Protein AF-A0AA50GA13-F1 (afdb_monomer_lite)

Foldseek 3Di:
DVVVVVVVVVVVVVVVVVLCVVPVPDDPPPDDDDLPDWDDDPHATAHDPPPPDDDDDDDDDDDDDDPPPPVVVVRHPCHVNVVVQLVVQQDQDDKDAQCPQDPPDRDRTCRPPCPVVRVVVSVVSVVVCCVPVNSPDTD

Sequence (139 aa):
EDLLDLKGKVESRLMSMWNNVKFGWTVKIKTSFSKESPVWLLGRCYHRKLSPTGSIESSTEMGTEATAHNPVEQIYGEGIEGFKSDFISRIWMTYRREFPTISGSAFTTDCGWGCMLRSGQMMLAQALVCHFLGRSWRW

Structure (mmCIF, N/CA/C/O backbone):
data_AF-A0AA50GA13-F1
#
_entry.id   AF-A0AA50GA13-F1
#
loop_
_atom_site.group_PDB
_atom_site.id
_atom_site.type_symbol
_atom_site.label_atom_id
_atom_site.label_alt_id
_atom_site.label_comp_id
_atom_site.label_asym_id
_atom_site.label_entity_id
_atom_site.label_seq_id
_atom_site.pdbx_PDB_ins_code
_atom_site.Cartn_x
_atom_site.Cartn_y
_atom_site.Cartn_z
_atom_site.occupancy
_atom_site.B_iso_or_equiv
_atom_site.auth_seq_id
_atom_site.auth_comp_id
_atom_site.auth_asym_id
_atom_site.auth_atom_id
_atom_site.pdbx_PDB_model_num
ATOM 1 N N . GLU A 1 1 ? 26.177 6.392 -31.975 1.00 60.50 1 GLU A N 1
ATOM 2 C CA .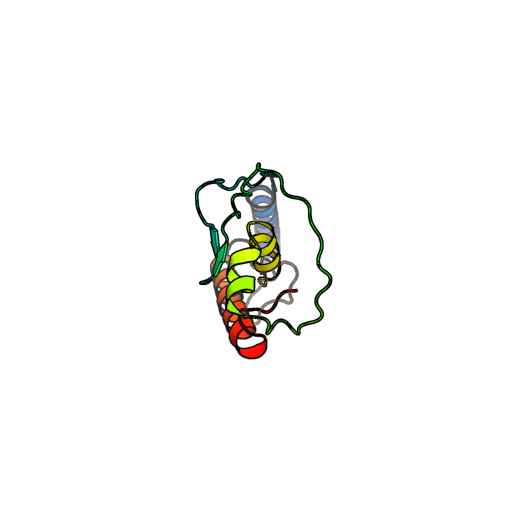 GLU A 1 1 ? 24.991 5.865 -31.266 1.00 60.50 1 GLU A CA 1
ATOM 3 C C . GLU A 1 1 ? 25.278 5.635 -29.780 1.00 60.50 1 GLU A C 1
ATOM 5 O O . GLU A 1 1 ? 24.519 6.139 -28.962 1.00 60.50 1 GLU A O 1
ATOM 10 N N . ASP A 1 2 ? 26.433 5.068 -29.413 1.00 67.94 2 ASP A N 1
ATOM 11 C CA . ASP A 1 2 ? 26.844 4.838 -28.008 1.00 67.94 2 ASP A CA 1
ATOM 12 C C . ASP A 1 2 ? 26.845 6.072 -27.085 1.00 67.94 2 ASP A C 1
ATOM 14 O O . ASP A 1 2 ? 26.510 5.976 -25.906 1.00 67.94 2 ASP A O 1
ATOM 18 N N . LEU A 1 3 ? 27.190 7.259 -27.598 1.00 70.12 3 LEU A N 1
ATOM 19 C CA . LEU A 1 3 ? 27.219 8.488 -26.790 1.00 70.12 3 LEU A CA 1
ATOM 20 C C . LEU A 1 3 ? 25.812 8.959 -26.375 1.00 70.12 3 LEU A C 1
ATOM 22 O O . LEU A 1 3 ? 25.637 9.534 -25.300 1.00 70.12 3 LEU A O 1
ATOM 26 N N . LEU A 1 4 ? 24.809 8.716 -27.223 1.00 68.44 4 LEU A N 1
ATOM 27 C CA . LEU A 1 4 ? 23.417 9.076 -26.945 1.00 68.44 4 LEU A CA 1
ATOM 28 C C . LEU A 1 4 ? 22.797 8.106 -25.934 1.00 68.44 4 LEU A C 1
ATOM 30 O O . LEU A 1 4 ? 22.089 8.548 -25.028 1.00 68.44 4 LEU A O 1
ATOM 34 N N . ASP A 1 5 ? 23.135 6.818 -26.028 1.00 74.75 5 ASP A N 1
ATOM 35 C CA . ASP A 1 5 ? 22.722 5.805 -25.052 1.00 74.75 5 ASP A CA 1
ATOM 36 C C . ASP A 1 5 ? 23.357 6.054 -23.671 1.00 74.75 5 ASP A C 1
ATOM 38 O O . ASP A 1 5 ? 22.675 6.058 -22.639 1.00 74.75 5 ASP A O 1
ATOM 42 N N . LEU A 1 6 ? 24.650 6.407 -23.641 1.00 74.38 6 LEU A N 1
ATOM 43 C CA . LEU A 1 6 ? 25.344 6.776 -22.405 1.00 74.38 6 LEU A CA 1
ATOM 44 C C . LEU A 1 6 ? 24.706 8.005 -21.739 1.00 74.38 6 LEU A C 1
ATOM 46 O O . LEU A 1 6 ? 24.510 8.015 -20.521 1.00 74.38 6 LEU A O 1
ATOM 50 N N . LYS A 1 7 ? 24.331 9.018 -22.531 1.00 73.88 7 LYS A N 1
ATOM 51 C CA . LYS A 1 7 ? 23.656 10.224 -22.037 1.00 73.88 7 LYS A CA 1
ATOM 52 C C . LYS A 1 7 ? 22.297 9.894 -21.410 1.00 73.88 7 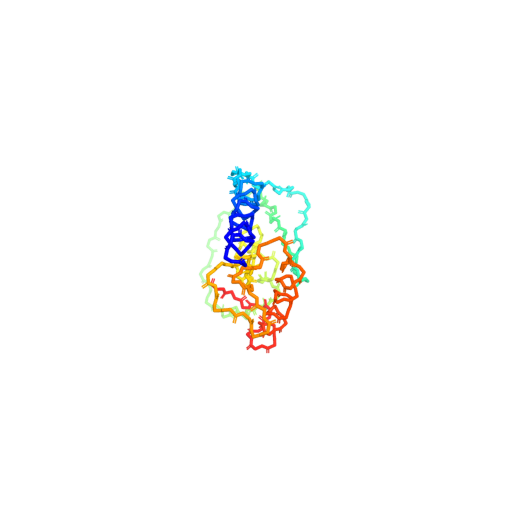LYS A C 1
ATOM 54 O O . LYS A 1 7 ? 22.054 10.296 -20.273 1.00 73.88 7 LYS A O 1
ATOM 59 N N . GLY A 1 8 ? 21.457 9.102 -22.082 1.00 75.56 8 GLY A N 1
ATOM 60 C CA . GLY A 1 8 ? 20.149 8.691 -21.547 1.00 75.56 8 GLY A CA 1
ATOM 61 C C . GLY A 1 8 ? 20.261 7.866 -20.256 1.00 75.56 8 GLY A C 1
ATOM 62 O O . GLY A 1 8 ? 19.495 8.041 -19.300 1.00 75.56 8 GLY A O 1
ATOM 63 N N . LYS A 1 9 ? 21.281 7.009 -20.164 1.00 74.62 9 LYS A N 1
ATOM 64 C CA . LYS A 1 9 ? 21.561 6.216 -18.960 1.00 74.62 9 LYS A CA 1
ATOM 65 C C . LYS A 1 9 ? 22.024 7.071 -17.778 1.00 74.62 9 LYS A C 1
ATOM 67 O O . LYS A 1 9 ? 21.648 6.794 -16.639 1.00 74.62 9 LYS A O 1
ATOM 72 N N . VAL A 1 10 ? 22.811 8.116 -18.021 1.00 83.12 10 VAL A N 1
ATOM 73 C CA . VAL A 1 10 ? 23.227 9.059 -16.971 1.00 83.12 10 VAL A CA 1
ATOM 74 C C . VAL A 1 10 ? 22.054 9.935 -16.527 1.00 83.12 10 VAL A C 1
ATOM 76 O O . VAL A 1 10 ? 21.838 10.087 -15.325 1.00 83.12 10 VAL A O 1
ATOM 79 N N . GLU A 1 11 ? 21.249 10.442 -17.462 1.00 79.06 11 GLU A N 1
ATOM 80 C CA . GLU A 1 11 ? 20.068 11.263 -17.158 1.00 79.06 11 GLU A CA 1
ATOM 81 C C . GLU A 1 11 ? 19.030 10.494 -16.334 1.00 79.06 11 GLU A C 1
ATOM 83 O O . GLU A 1 11 ? 18.550 10.997 -15.315 1.00 79.06 11 GLU A O 1
ATOM 88 N N . SER A 1 12 ? 18.742 9.242 -16.703 1.00 76.12 12 SER A N 1
ATOM 89 C CA . SER A 1 12 ? 17.840 8.379 -15.929 1.00 76.12 12 SER A CA 1
ATOM 90 C C . SER A 1 12 ? 18.360 8.117 -14.513 1.00 76.12 12 SER A C 1
ATOM 92 O O . SER A 1 12 ? 17.582 8.179 -13.558 1.00 76.12 12 SER A O 1
ATOM 94 N N . ARG A 1 13 ? 19.672 7.896 -14.339 1.00 80.00 13 ARG A N 1
ATOM 95 C CA . ARG A 1 13 ? 20.300 7.744 -13.015 1.00 80.00 13 ARG A CA 1
ATOM 96 C C . ARG A 1 13 ? 20.205 9.021 -12.187 1.00 80.00 13 ARG A C 1
ATOM 98 O O . ARG A 1 13 ? 19.826 8.935 -11.018 1.00 80.00 13 ARG A O 1
ATOM 105 N N . LEU A 1 14 ? 20.479 10.180 -12.785 1.00 84.31 14 LEU A N 1
ATOM 106 C CA . LEU A 1 14 ? 20.410 11.475 -12.110 1.00 84.31 14 LEU A CA 1
ATOM 107 C C . LEU A 1 14 ? 18.975 11.814 -11.690 1.00 84.31 14 LEU A C 1
ATOM 109 O O . LEU A 1 14 ? 18.748 12.166 -10.536 1.00 84.31 14 LEU A O 1
ATOM 113 N N . MET A 1 15 ? 17.992 11.619 -12.575 1.00 76.94 15 MET A N 1
ATOM 114 C CA . MET A 1 15 ? 16.570 11.786 -12.244 1.00 76.94 15 MET A CA 1
ATOM 115 C C . MET A 1 15 ? 16.126 10.827 -11.142 1.00 76.94 15 MET A C 1
ATOM 117 O O . MET A 1 15 ? 15.379 11.194 -10.238 1.00 76.94 15 MET A O 1
ATOM 121 N N . SER A 1 16 ? 16.639 9.600 -11.159 1.00 74.19 16 SER A N 1
ATOM 122 C CA . SER A 1 16 ? 16.429 8.625 -10.095 1.00 74.19 16 SER A CA 1
ATOM 123 C C . SER A 1 16 ? 17.002 9.092 -8.748 1.00 74.19 16 SER A C 1
ATOM 125 O O . SER A 1 16 ? 16.331 8.932 -7.725 1.00 74.19 16 SER A O 1
ATOM 127 N N . MET A 1 17 ? 18.217 9.654 -8.741 1.00 76.75 17 MET A N 1
ATOM 128 C CA . MET A 1 17 ? 18.852 10.220 -7.546 1.00 76.75 17 MET A CA 1
ATOM 129 C C . MET A 1 17 ? 18.067 11.430 -7.036 1.00 76.75 17 MET A C 1
ATOM 131 O O . MET A 1 17 ? 17.780 11.509 -5.845 1.00 76.75 17 MET A O 1
ATOM 135 N N . TRP A 1 18 ? 17.638 12.316 -7.936 1.00 79.88 18 TRP A N 1
ATOM 136 C CA . TRP A 1 18 ? 16.803 13.468 -7.607 1.00 79.88 18 TRP A CA 1
ATOM 137 C C . TRP A 1 18 ? 15.468 13.054 -6.983 1.00 79.88 18 TRP A C 1
ATOM 139 O O . TRP A 1 18 ? 15.078 13.573 -5.939 1.00 79.88 18 TRP A O 1
ATOM 149 N N . ASN A 1 19 ? 14.803 12.051 -7.557 1.00 75.31 19 ASN A N 1
ATOM 150 C CA . ASN A 1 19 ? 13.576 11.494 -6.994 1.00 75.31 19 ASN A CA 1
ATOM 151 C C . ASN A 1 19 ? 13.815 10.884 -5.601 1.00 75.31 19 ASN A C 1
ATOM 153 O O . ASN A 1 19 ? 12.989 11.069 -4.713 1.00 75.31 19 ASN A O 1
ATOM 157 N N . ASN A 1 20 ? 14.949 10.217 -5.362 1.00 71.81 20 ASN A N 1
ATOM 158 C CA . ASN A 1 20 ? 15.286 9.724 -4.021 1.00 71.81 20 ASN A CA 1
ATOM 159 C C . ASN A 1 20 ? 15.494 10.859 -3.015 1.00 71.81 20 ASN A C 1
ATOM 161 O O . ASN A 1 20 ? 15.055 10.736 -1.880 1.00 71.81 20 ASN A O 1
ATOM 165 N N . VAL A 1 21 ? 16.127 11.962 -3.408 1.00 76.94 21 VAL A N 1
ATOM 166 C CA . VAL A 1 21 ? 16.292 13.123 -2.519 1.00 76.94 21 VAL A CA 1
ATOM 167 C C . VAL A 1 21 ? 14.936 13.759 -2.218 1.00 76.94 21 VAL A C 1
ATOM 169 O O . VAL A 1 21 ? 14.603 13.995 -1.058 1.00 76.94 21 VAL A O 1
ATOM 172 N N . LYS A 1 22 ? 14.118 13.975 -3.253 1.00 72.44 22 LYS A N 1
ATOM 173 C CA . LYS A 1 22 ? 12.806 14.618 -3.134 1.00 72.44 22 LYS A CA 1
ATOM 174 C C . LYS A 1 22 ? 11.809 13.798 -2.310 1.00 72.44 22 LYS A C 1
ATOM 176 O O . LYS A 1 22 ? 11.023 14.379 -1.570 1.00 72.44 22 LYS A O 1
ATOM 181 N N . PHE A 1 23 ? 11.817 12.473 -2.456 1.00 66.62 23 PHE A N 1
ATOM 182 C CA . PHE A 1 23 ? 10.804 11.592 -1.862 1.00 66.62 23 PHE A CA 1
ATOM 183 C C . PHE A 1 23 ? 11.331 10.682 -0.740 1.00 66.62 23 PHE A C 1
ATOM 185 O O . PHE A 1 23 ? 10.532 10.055 -0.052 1.00 66.62 23 PHE A O 1
ATOM 192 N N . GLY A 1 24 ? 12.648 10.571 -0.554 1.00 56.94 24 GLY A N 1
ATOM 193 C CA . GLY A 1 24 ? 13.280 9.662 0.411 1.00 56.94 24 GLY A CA 1
ATOM 194 C C . GLY A 1 24 ? 13.627 10.293 1.760 1.00 56.94 24 GLY A C 1
ATOM 195 O O . GLY A 1 24 ? 13.968 9.567 2.696 1.00 56.94 24 GLY A O 1
ATOM 196 N N . TRP A 1 25 ? 13.519 11.619 1.909 1.00 59.62 25 TRP A N 1
ATOM 197 C CA . TRP A 1 25 ? 13.736 12.271 3.200 1.00 59.62 25 TRP A CA 1
ATOM 198 C C . TRP A 1 25 ? 12.564 11.978 4.146 1.00 59.62 25 TRP A C 1
ATOM 200 O O . TRP A 1 25 ? 11.544 12.663 4.167 1.00 59.62 25 TRP A O 1
ATOM 210 N N . THR A 1 26 ? 12.711 10.925 4.947 1.00 56.47 26 THR A N 1
ATOM 211 C CA . THR A 1 26 ? 11.720 10.541 5.957 1.00 56.47 26 THR A CA 1
ATOM 212 C C . THR A 1 26 ? 11.939 11.380 7.214 1.00 56.47 26 THR A C 1
ATOM 214 O O . THR A 1 26 ? 12.721 11.019 8.094 1.00 56.47 26 THR A O 1
ATOM 217 N N . VAL A 1 27 ? 11.266 12.528 7.312 1.00 58.19 27 VAL A N 1
ATOM 218 C CA . VAL A 1 27 ? 11.140 13.242 8.590 1.00 58.19 27 VAL A CA 1
ATOM 219 C C . VAL A 1 27 ? 10.327 12.347 9.524 1.00 58.19 27 VAL A C 1
ATOM 221 O O . VAL A 1 27 ? 9.217 11.942 9.177 1.00 58.19 27 VAL A O 1
ATOM 224 N N . LYS A 1 28 ? 10.865 12.010 10.704 1.00 54.41 28 LYS A N 1
ATOM 225 C CA . LYS A 1 28 ? 10.124 11.267 11.738 1.00 54.41 28 LYS A CA 1
ATOM 226 C C . LYS A 1 28 ? 9.029 12.162 12.322 1.00 54.41 28 LYS A C 1
ATOM 228 O O . LYS A 1 28 ? 9.169 12.721 13.406 1.00 54.41 28 LYS A O 1
ATOM 233 N N . ILE A 1 29 ? 7.937 12.310 11.583 1.00 59.69 29 ILE A N 1
ATOM 234 C CA . ILE A 1 29 ? 6.724 12.965 12.054 1.00 59.69 29 ILE A CA 1
ATOM 235 C C . ILE A 1 29 ? 6.090 12.034 13.084 1.00 59.69 29 ILE A C 1
ATOM 237 O O . ILE A 1 29 ? 5.657 10.926 12.769 1.00 59.69 29 ILE A O 1
ATOM 241 N N . LYS A 1 30 ? 6.054 12.478 14.343 1.00 65.38 30 LYS A N 1
ATOM 242 C CA . LYS A 1 30 ? 5.287 11.801 15.387 1.00 65.38 30 LYS A CA 1
ATOM 243 C C . LYS A 1 30 ? 3.807 11.985 15.062 1.00 65.38 30 LYS A C 1
ATOM 245 O O . LYS A 1 30 ? 3.269 13.077 15.212 1.00 65.38 30 LYS A O 1
ATOM 250 N N . THR A 1 31 ? 3.157 10.925 14.595 1.00 74.06 31 THR A N 1
ATOM 251 C CA . THR A 1 31 ? 1.717 10.932 14.318 1.00 74.06 31 THR A CA 1
ATOM 252 C C . THR A 1 31 ? 0.946 11.209 15.610 1.00 74.06 31 THR A C 1
ATOM 254 O O . THR A 1 31 ? 1.109 10.476 16.591 1.00 74.06 31 THR A O 1
ATOM 257 N N . SER A 1 32 ? 0.114 12.250 15.615 1.00 77.38 32 SER A N 1
ATOM 258 C CA . SER A 1 32 ? -0.790 12.590 16.717 1.00 77.38 32 SER A CA 1
ATOM 259 C C . SER A 1 32 ? -2.235 12.359 16.277 1.00 77.38 32 SER A C 1
ATOM 261 O O . SER A 1 32 ? -2.610 12.767 15.181 1.00 77.38 32 SER A O 1
ATOM 263 N N . PHE A 1 33 ? -3.036 11.712 17.122 1.00 80.81 33 PHE A N 1
ATOM 264 C CA . PHE A 1 33 ? -4.472 11.509 16.907 1.00 80.81 33 PHE A CA 1
ATOM 265 C C . PHE A 1 33 ? -5.252 12.336 17.933 1.00 80.81 33 PHE A C 1
ATOM 267 O O . PHE A 1 33 ? -4.862 12.370 19.106 1.00 80.81 33 PHE A O 1
ATOM 274 N N . SER A 1 34 ? -6.354 12.967 17.505 1.00 80.56 34 SER A N 1
ATOM 275 C CA . SER A 1 34 ? -7.321 13.594 18.422 1.00 80.56 34 SER A CA 1
ATOM 276 C C . SER A 1 34 ? -7.780 12.568 19.461 1.00 80.56 34 SER A C 1
ATOM 278 O O . SER A 1 34 ? -7.868 11.371 19.173 1.00 80.56 34 SER A O 1
ATOM 280 N N . LYS A 1 35 ? -8.013 13.015 20.700 1.00 74.75 35 LYS A N 1
ATOM 281 C CA . LYS A 1 35 ? -8.510 12.125 21.758 1.00 74.75 35 LYS A CA 1
ATOM 282 C C . LYS A 1 35 ? -10.030 11.976 21.710 1.00 74.75 35 LYS A C 1
ATOM 284 O O . LYS A 1 35 ? -10.551 11.046 22.308 1.00 74.75 35 LYS A O 1
ATOM 289 N N . GLU A 1 36 ? -10.690 12.874 20.994 1.00 78.62 36 GLU A N 1
ATOM 290 C CA . GLU A 1 36 ? -12.132 13.065 20.939 1.00 78.62 36 GLU A CA 1
ATOM 291 C C . GLU A 1 36 ? -12.730 12.452 19.665 1.00 78.62 36 GLU A C 1
ATOM 293 O O . GLU A 1 36 ? -13.881 12.025 19.657 1.00 78.62 36 GLU A O 1
ATOM 298 N N . SER A 1 37 ? -11.945 12.372 18.585 1.00 84.88 37 SER A N 1
ATOM 299 C CA . SER A 1 37 ? -12.413 11.883 17.285 1.00 84.88 37 SER A CA 1
ATOM 300 C C . SER A 1 37 ? -12.069 10.404 17.066 1.00 84.88 37 SER A C 1
ATOM 302 O O . SER A 1 37 ? -10.923 10.008 17.301 1.00 84.88 37 SER A O 1
ATOM 304 N N . PRO A 1 38 ? -13.010 9.569 16.582 1.00 88.88 38 PRO A N 1
ATOM 305 C CA . PRO A 1 38 ? -12.700 8.202 16.177 1.00 88.88 38 PRO A CA 1
ATOM 306 C C . PRO A 1 38 ? -11.830 8.167 14.914 1.00 88.88 38 PRO A C 1
ATOM 308 O O . PRO A 1 38 ? -11.940 9.020 14.034 1.00 88.88 38 PRO A O 1
ATOM 311 N N . VAL A 1 39 ? -11.006 7.128 14.795 1.00 90.25 39 VAL A N 1
ATOM 312 C CA . VAL A 1 39 ? -10.215 6.828 13.599 1.00 90.25 39 VAL A CA 1
ATOM 313 C C . VAL A 1 39 ? -10.907 5.725 12.811 1.00 90.25 39 VAL A C 1
ATOM 315 O O . VAL A 1 39 ? -11.147 4.643 13.337 1.00 90.25 39 VAL A O 1
ATOM 318 N N . TRP A 1 40 ? -11.207 5.974 11.539 1.00 92.12 40 TRP A N 1
ATOM 319 C CA . TRP A 1 40 ? -11.811 4.974 10.664 1.00 92.12 40 TRP A CA 1
ATOM 320 C C . TRP A 1 40 ? -10.781 4.377 9.713 1.00 92.12 40 TRP A C 1
ATOM 322 O O . TRP A 1 40 ? -10.036 5.100 9.056 1.00 92.12 40 TRP A O 1
ATOM 332 N N . LEU A 1 41 ? -10.767 3.050 9.605 1.00 95.00 41 LEU A N 1
ATOM 333 C CA . LEU A 1 41 ? -9.912 2.328 8.670 1.00 95.00 41 LEU A CA 1
ATOM 334 C C . LEU A 1 41 ? -10.704 1.196 8.017 1.00 95.00 41 LEU A C 1
ATOM 336 O O . LEU A 1 41 ? -11.083 0.230 8.677 1.00 95.00 41 LEU A O 1
ATOM 340 N N . LEU A 1 42 ? -10.947 1.306 6.706 1.00 95.94 42 LEU A N 1
ATOM 341 C CA . LEU A 1 42 ? -11.576 0.263 5.880 1.00 95.94 42 LEU A CA 1
ATOM 342 C C . LEU A 1 42 ? -12.823 -0.360 6.542 1.00 95.94 42 LEU A C 1
ATOM 344 O O . LEU A 1 42 ? -12.883 -1.574 6.759 1.00 95.94 42 LEU A O 1
ATOM 348 N N . GLY A 1 43 ? -13.768 0.493 6.945 1.00 93.88 43 GLY A N 1
ATOM 349 C CA . GLY A 1 43 ? -15.032 0.093 7.574 1.00 93.88 43 GLY A CA 1
ATOM 350 C C . GLY A 1 43 ? -14.973 -0.223 9.075 1.00 93.88 43 GLY A C 1
ATOM 351 O O . GLY A 1 43 ? -16.009 -0.542 9.646 1.00 93.88 43 GLY A O 1
ATOM 352 N N . ARG A 1 44 ? -13.808 -0.127 9.735 1.00 91.81 44 ARG A N 1
ATOM 353 C CA . ARG A 1 44 ? -13.680 -0.262 11.200 1.00 91.81 44 ARG A CA 1
ATOM 354 C C . ARG A 1 44 ? -13.497 1.087 11.877 1.00 91.81 44 ARG A C 1
ATOM 356 O O . ARG A 1 44 ? -12.758 1.923 11.364 1.00 91.81 44 ARG A O 1
ATOM 363 N N . CYS A 1 45 ? -14.139 1.255 13.029 1.00 90.12 45 CYS A N 1
ATOM 364 C CA . CYS A 1 45 ? -14.031 2.431 13.885 1.00 90.12 45 CYS A CA 1
ATOM 365 C C . CYS A 1 45 ? -13.128 2.125 15.082 1.00 90.12 45 CYS A C 1
ATOM 367 O O . CYS A 1 45 ? -13.370 1.168 15.812 1.00 90.12 45 CYS A O 1
ATOM 369 N N . TYR A 1 46 ? -12.114 2.956 15.294 1.00 88.50 46 TYR A N 1
ATOM 370 C CA . TYR A 1 46 ? -11.172 2.876 16.400 1.00 88.50 46 TYR A CA 1
ATOM 371 C C . TYR A 1 46 ? -11.321 4.118 17.271 1.00 88.50 46 TYR A C 1
ATOM 373 O O . TYR A 1 46 ? -10.943 5.221 16.875 1.00 88.50 46 TYR A O 1
ATOM 381 N N . HIS A 1 47 ? -11.875 3.949 18.468 1.00 83.62 47 HIS A N 1
ATOM 382 C CA . HIS A 1 47 ? -12.089 5.039 19.414 1.00 83.62 47 HIS A CA 1
ATOM 383 C C . HIS A 1 47 ? -11.328 4.768 20.711 1.00 83.62 47 HIS A C 1
ATOM 385 O O . HIS A 1 47 ? -11.267 3.633 21.181 1.00 83.62 47 HIS A O 1
ATOM 391 N N . ARG A 1 48 ? -10.718 5.800 21.304 1.00 70.00 48 ARG A N 1
ATOM 392 C CA . ARG A 1 48 ? -10.081 5.646 22.615 1.00 70.00 48 ARG A CA 1
ATOM 393 C C . ARG A 1 48 ? -11.190 5.466 23.650 1.00 70.00 48 ARG A C 1
ATOM 395 O O . ARG A 1 48 ? -11.984 6.377 23.842 1.00 70.00 48 ARG A O 1
ATOM 402 N N . LYS A 1 49 ? -11.231 4.319 24.333 1.00 63.47 49 LYS A N 1
ATOM 403 C CA . LYS A 1 49 ? -12.102 4.139 25.500 1.00 63.47 49 LYS A CA 1
ATOM 404 C C . LYS A 1 49 ? -11.740 5.237 26.509 1.00 63.47 49 LYS A C 1
ATOM 406 O O . LYS A 1 49 ? -10.591 5.305 26.947 1.00 63.47 49 LYS A O 1
ATOM 411 N N . LEU A 1 50 ? -12.674 6.133 26.824 1.00 54.72 50 LEU A N 1
ATOM 412 C CA . LEU A 1 50 ? -12.521 7.022 27.972 1.00 54.72 50 LEU A CA 1
ATOM 413 C C . LEU A 1 50 ? -12.496 6.104 29.194 1.00 54.72 50 LEU A C 1
ATOM 415 O O . LEU A 1 50 ? -13.490 5.441 29.481 1.00 54.72 50 LEU A O 1
ATOM 419 N N . SER A 1 51 ? -11.356 5.983 29.871 1.00 45.94 51 SER A N 1
ATOM 420 C CA . SER A 1 51 ? -11.343 5.347 31.185 1.00 45.94 51 SER A CA 1
ATOM 421 C C . SER A 1 51 ? -12.212 6.203 32.110 1.00 45.94 51 SER A C 1
ATOM 423 O O . SER A 1 51 ? -11.899 7.388 32.265 1.00 45.94 51 SER A O 1
ATOM 425 N N . PRO A 1 52 ? -13.268 5.668 32.740 1.00 45.19 52 PRO A N 1
ATOM 426 C CA . PRO A 1 52 ? -13.896 6.368 33.842 1.00 45.19 52 PRO A CA 1
ATOM 427 C C . PRO A 1 52 ? -12.935 6.255 35.028 1.00 45.19 52 PRO A C 1
ATOM 429 O O . PRO A 1 52 ? -12.870 5.230 35.698 1.00 45.19 52 PRO A O 1
ATOM 432 N N . THR A 1 53 ? -12.102 7.266 35.260 1.00 45.44 53 THR A N 1
ATOM 433 C CA . THR A 1 53 ? -11.311 7.326 36.493 1.00 45.44 53 THR A CA 1
ATOM 434 C C . THR A 1 53 ? -12.176 7.869 37.626 1.00 45.44 53 THR A C 1
ATOM 436 O O . THR A 1 53 ? -12.435 9.068 37.664 1.00 45.44 53 THR A O 1
ATOM 439 N N . GLY A 1 54 ? -12.543 6.988 38.566 1.00 41.00 54 GLY A N 1
ATOM 440 C CA . GLY A 1 54 ? -12.680 7.337 39.984 1.00 41.00 54 GLY A CA 1
ATOM 441 C C . GLY A 1 54 ? -14.047 7.130 40.642 1.00 41.00 54 GLY A C 1
ATOM 442 O O . GLY A 1 54 ? -14.764 8.097 40.869 1.00 41.00 54 GLY A O 1
ATOM 443 N N . SER A 1 55 ? -14.360 5.911 41.087 1.00 34.72 55 SER A N 1
ATOM 444 C CA . SER A 1 55 ? -14.856 5.681 42.458 1.00 34.72 55 SER A CA 1
ATOM 445 C C . SER A 1 55 ? -14.701 4.206 42.833 1.00 34.72 55 SER A C 1
ATOM 447 O O . SER A 1 55 ? -15.123 3.311 42.115 1.00 34.72 55 SER A O 1
ATOM 449 N N . ILE A 1 56 ? -13.991 4.021 43.939 1.00 48.56 56 ILE A N 1
ATOM 450 C CA . ILE A 1 56 ? -13.910 2.874 44.844 1.00 48.56 56 ILE A CA 1
ATOM 451 C C . ILE A 1 56 ? -15.105 1.916 44.723 1.00 48.56 56 ILE A C 1
ATOM 453 O O . ILE A 1 56 ? -16.226 2.348 44.940 1.00 48.56 56 ILE A O 1
ATOM 457 N N . GLU A 1 57 ? -14.842 0.626 44.493 1.00 38.25 57 GLU A N 1
ATOM 458 C CA . GLU A 1 57 ? -15.316 -0.435 45.391 1.00 38.25 57 GLU A CA 1
ATOM 459 C C . GLU A 1 57 ? -14.576 -1.756 45.139 1.00 38.25 57 GLU A C 1
ATOM 461 O O . GLU A 1 57 ? -14.582 -2.348 44.063 1.00 38.25 57 GLU A O 1
ATOM 466 N N . SER A 1 58 ? -13.868 -2.163 46.189 1.00 42.69 58 SER A N 1
ATOM 467 C CA . SER A 1 58 ? -13.402 -3.517 46.444 1.00 42.69 58 SER A CA 1
ATOM 468 C C . SER A 1 58 ? -14.614 -4.414 46.662 1.00 42.69 58 SER A C 1
ATOM 470 O O . SER A 1 58 ? -15.445 -4.054 47.490 1.00 42.69 58 SER A O 1
ATOM 472 N N . SER A 1 59 ? -14.670 -5.580 46.013 1.00 41.28 59 SER A N 1
ATOM 473 C CA . SER A 1 59 ? -14.954 -6.894 46.623 1.00 41.28 59 SER A CA 1
ATOM 474 C C . SER A 1 59 ? -15.025 -7.978 45.542 1.00 41.28 59 SER A C 1
ATOM 476 O O . SER A 1 59 ? -15.699 -7.809 44.535 1.00 41.28 59 SER A O 1
ATOM 478 N N . THR A 1 60 ? -14.270 -9.054 45.773 1.00 41.56 60 THR A N 1
ATOM 479 C CA . THR A 1 60 ? -14.602 -10.480 45.576 1.00 41.56 60 THR A CA 1
ATOM 480 C C . THR A 1 60 ? -15.833 -10.768 44.700 1.00 41.56 60 THR A C 1
ATOM 482 O O . THR A 1 60 ? -16.922 -10.319 45.014 1.00 41.56 60 THR A O 1
ATOM 485 N N . GLU A 1 61 ? -15.717 -11.536 43.613 1.00 37.31 61 GLU A N 1
ATOM 486 C CA . GLU A 1 61 ? -16.071 -12.962 43.659 1.00 37.31 61 GLU A CA 1
ATOM 487 C C . GLU A 1 61 ? -15.507 -13.766 42.474 1.00 37.31 61 GLU A C 1
ATOM 489 O O . GLU A 1 61 ? -15.446 -13.329 41.327 1.00 37.31 61 GLU A O 1
ATOM 494 N N . MET A 1 62 ? -15.086 -14.983 42.806 1.00 44.97 62 MET A N 1
ATOM 495 C CA . MET A 1 62 ? -14.554 -16.009 41.923 1.00 44.97 62 MET A CA 1
ATOM 496 C C . MET A 1 62 ? -15.743 -16.817 41.384 1.00 44.97 62 MET A C 1
ATOM 498 O O . MET A 1 62 ? -16.315 -17.618 42.116 1.00 44.97 62 MET A O 1
ATOM 502 N N . GLY A 1 63 ? -16.129 -16.587 40.127 1.00 33.28 63 GLY A N 1
ATOM 503 C CA . GLY A 1 63 ? -17.224 -17.288 39.448 1.00 33.28 63 GLY A CA 1
ATOM 504 C C . GLY A 1 63 ? -16.758 -17.853 38.108 1.00 33.28 63 GLY A C 1
ATOM 505 O O . GLY A 1 63 ? -16.326 -17.119 37.224 1.00 33.28 63 GLY A O 1
ATOM 506 N N . THR A 1 64 ? -16.788 -19.176 37.983 1.00 44.00 64 THR A N 1
ATOM 507 C CA . THR A 1 64 ? -16.454 -19.933 36.773 1.00 44.00 64 THR A CA 1
ATOM 508 C C . THR A 1 64 ? -17.675 -19.970 35.866 1.00 44.00 64 THR A C 1
ATOM 510 O O . THR A 1 64 ? -18.506 -20.852 36.025 1.00 44.00 64 THR A O 1
ATOM 513 N N . GLU A 1 65 ? -17.792 -19.060 34.897 1.00 34.41 65 GLU A N 1
ATOM 514 C CA . GLU A 1 65 ? -18.798 -19.196 33.838 1.00 34.41 65 GLU A CA 1
ATOM 515 C C . GLU A 1 65 ? -18.223 -18.782 32.484 1.00 34.41 65 GLU A C 1
ATOM 517 O O . GLU A 1 65 ? -17.627 -17.718 32.318 1.00 34.41 65 GLU A O 1
ATOM 522 N N . ALA A 1 66 ? -18.357 -19.695 31.522 1.00 41.94 66 ALA A N 1
ATOM 523 C CA . ALA A 1 66 ? -17.898 -19.563 30.153 1.00 41.94 66 ALA A CA 1
ATOM 524 C C . ALA A 1 66 ? -18.553 -18.342 29.497 1.00 41.94 66 ALA A C 1
ATOM 526 O O . ALA A 1 66 ? -19.706 -18.387 29.065 1.00 41.94 66 ALA A O 1
ATOM 527 N N . THR A 1 67 ? -17.813 -17.241 29.409 1.00 36.78 67 THR A N 1
ATOM 528 C CA . THR A 1 67 ? -18.249 -16.061 28.676 1.00 36.78 67 THR A CA 1
ATOM 529 C C . THR A 1 67 ? -18.263 -16.395 27.192 1.00 36.78 67 THR A C 1
ATOM 531 O O . THR A 1 67 ? -17.230 -16.506 26.531 1.00 36.78 67 THR A O 1
ATOM 534 N N . ALA A 1 68 ? -19.475 -16.577 26.664 1.00 42.81 68 ALA A N 1
ATOM 535 C CA . ALA A 1 68 ? -19.744 -16.510 25.241 1.00 42.81 68 ALA A CA 1
ATOM 536 C C . ALA A 1 68 ? -19.112 -15.215 24.718 1.00 42.81 68 ALA A C 1
ATOM 538 O O . ALA A 1 68 ? -19.554 -14.113 25.043 1.00 42.81 68 ALA A O 1
ATOM 539 N N . HIS A 1 69 ? -18.016 -15.366 23.977 1.00 41.91 69 HIS A N 1
ATOM 540 C CA . HIS A 1 69 ? -17.242 -14.274 23.413 1.00 41.91 69 HIS A CA 1
ATOM 541 C C . HIS A 1 69 ? -18.159 -13.524 22.442 1.00 41.91 69 HIS A C 1
ATOM 543 O O . HIS A 1 69 ? -18.322 -13.940 21.297 1.00 41.91 69 HIS A O 1
ATOM 549 N N . ASN A 1 70 ? -18.822 -12.460 22.904 1.00 42.09 70 ASN A N 1
ATOM 550 C CA . ASN A 1 70 ? -19.624 -11.604 22.042 1.00 42.09 70 ASN A CA 1
ATOM 551 C C . ASN A 1 70 ? -18.663 -10.974 21.024 1.00 42.09 70 ASN A C 1
ATOM 553 O O . ASN A 1 70 ? -17.849 -10.129 21.406 1.00 42.09 70 ASN A O 1
ATOM 557 N N . PRO A 1 71 ? -18.731 -11.332 19.726 1.00 49.09 71 PRO A N 1
ATOM 558 C CA . PRO A 1 71 ? -17.778 -10.834 18.731 1.00 49.09 71 PRO A CA 1
ATOM 559 C C . PRO A 1 71 ? -17.839 -9.308 18.583 1.00 49.09 71 PRO A C 1
ATOM 561 O O . PRO A 1 71 ? -16.917 -8.685 18.066 1.00 49.09 71 PRO A O 1
ATOM 564 N N . VAL A 1 72 ? -18.939 -8.707 19.044 1.00 46.28 72 VAL A N 1
ATOM 565 C CA . VAL A 1 72 ? -19.231 -7.279 18.951 1.00 46.28 72 VAL A CA 1
ATOM 566 C C . VAL A 1 72 ? -18.391 -6.454 19.933 1.00 46.28 72 VAL A C 1
ATOM 568 O O . VAL A 1 72 ? -17.910 -5.393 19.549 1.00 46.28 72 VAL A O 1
ATOM 571 N N . GLU A 1 73 ? -18.122 -6.928 21.154 1.00 46.44 73 GLU A N 1
ATOM 572 C CA . GLU A 1 73 ? -17.347 -6.155 22.146 1.00 46.44 73 GLU A CA 1
ATOM 573 C C . GLU A 1 73 ? -15.860 -6.044 21.784 1.00 46.44 73 GLU A C 1
ATOM 575 O O . GLU A 1 73 ? -15.226 -5.012 22.016 1.00 46.44 73 GLU A O 1
ATOM 580 N N . GLN A 1 74 ? -15.317 -7.066 21.122 1.00 48.34 74 GLN A N 1
ATOM 581 C CA . GLN A 1 74 ? -13.923 -7.078 20.681 1.00 48.34 74 GLN A CA 1
ATOM 582 C C . GLN A 1 74 ? -13.663 -6.072 19.543 1.00 48.34 74 GLN A C 1
ATOM 584 O O . GLN A 1 74 ? -12.558 -5.550 19.420 1.00 48.34 74 GLN A O 1
ATOM 589 N N . ILE A 1 75 ? -14.687 -5.728 18.749 1.00 49.69 75 ILE A N 1
ATOM 590 C CA . ILE A 1 75 ? -14.568 -4.790 17.617 1.00 49.69 75 ILE A CA 1
AT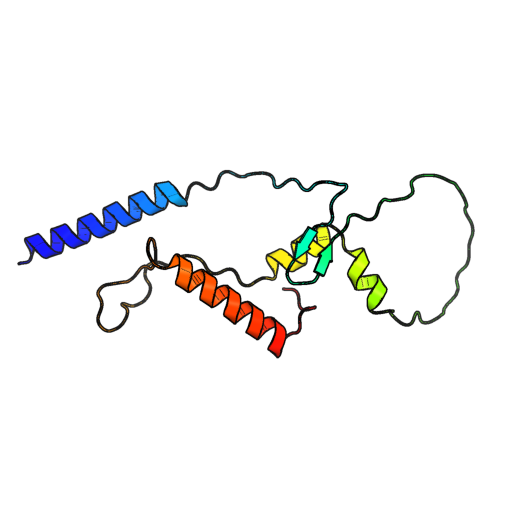OM 591 C C . ILE A 1 75 ? -14.460 -3.328 18.087 1.00 49.69 75 ILE A C 1
ATOM 593 O O . ILE A 1 75 ? -13.811 -2.526 17.416 1.00 49.69 75 ILE A O 1
ATOM 597 N N . TYR A 1 76 ? -15.037 -2.979 19.241 1.00 50.34 76 TYR A N 1
ATOM 598 C CA . TYR A 1 76 ? -15.028 -1.609 19.777 1.00 50.34 76 TYR A CA 1
ATOM 599 C C . TYR A 1 76 ? -13.933 -1.355 20.833 1.00 50.34 76 TYR A C 1
ATOM 601 O O . TYR A 1 76 ? -13.728 -0.210 21.239 1.00 50.34 76 TYR A O 1
ATOM 609 N N . GLY A 1 77 ? -13.218 -2.395 21.280 1.00 55.94 77 GLY A N 1
ATOM 610 C CA . GLY A 1 77 ? -12.324 -2.330 22.443 1.00 55.94 77 GLY A CA 1
ATOM 611 C C . GLY A 1 77 ? -10.865 -1.933 22.185 1.00 55.94 77 GLY A C 1
ATOM 612 O O . GLY A 1 77 ? -10.177 -1.552 23.128 1.00 55.94 77 GLY A O 1
ATOM 613 N N . GLU A 1 78 ? -10.361 -2.002 20.951 1.00 69.19 78 GLU A N 1
ATOM 614 C CA . GLU A 1 78 ? -8.901 -1.982 20.737 1.00 69.19 78 GLU A CA 1
ATOM 615 C C . GLU A 1 78 ? -8.271 -0.573 20.648 1.00 69.19 78 GLU A C 1
ATOM 617 O O . GLU A 1 78 ? -7.047 -0.421 20.673 1.00 69.19 78 GLU A O 1
ATOM 622 N N . GLY A 1 79 ? -9.084 0.484 20.544 1.00 85.19 79 GLY A N 1
ATOM 623 C CA . GLY A 1 79 ? -8.616 1.872 20.499 1.00 85.19 79 GLY A CA 1
ATOM 624 C C . GLY A 1 79 ? -7.493 2.137 19.486 1.00 85.19 79 GLY A C 1
ATOM 625 O O . GLY A 1 79 ? -7.488 1.619 18.372 1.00 85.19 79 GLY A O 1
ATOM 626 N N . ILE A 1 80 ? -6.528 2.985 19.856 1.00 87.06 80 ILE A N 1
ATOM 627 C CA . ILE A 1 80 ? -5.414 3.360 18.965 1.00 87.06 80 ILE A CA 1
ATOM 628 C C . ILE A 1 80 ? -4.436 2.197 18.734 1.00 87.06 80 ILE A C 1
ATOM 630 O O . ILE A 1 80 ? -3.764 2.161 17.705 1.00 87.06 80 ILE A O 1
ATOM 634 N N . GLU A 1 81 ? -4.336 1.248 19.663 1.00 86.19 81 GLU A N 1
ATOM 635 C CA . GLU A 1 81 ? -3.461 0.081 19.504 1.00 86.19 81 GLU A CA 1
ATOM 636 C C . GLU A 1 81 ? -4.016 -0.891 18.462 1.00 86.19 81 GLU A C 1
ATOM 638 O O . GLU A 1 81 ? -3.279 -1.298 17.564 1.00 86.19 81 GLU A O 1
ATOM 643 N N . GLY A 1 82 ? -5.328 -1.140 18.481 1.00 89.00 82 GLY A N 1
ATOM 644 C CA . GLY A 1 82 ? -6.015 -1.883 17.425 1.00 89.00 82 GLY A CA 1
ATOM 645 C C . GLY A 1 82 ? -5.902 -1.222 16.065 1.00 89.00 82 GLY A C 1
ATOM 646 O O . GLY A 1 82 ? -5.639 -1.895 15.069 1.00 89.00 82 GLY A O 1
ATOM 647 N N . PHE A 1 83 ? -6.021 0.111 16.017 1.00 91.75 83 PHE A N 1
ATOM 648 C CA . PHE A 1 83 ? -5.778 0.860 14.786 1.00 91.75 83 PHE A CA 1
ATOM 649 C C . PHE A 1 83 ? -4.362 0.603 14.259 1.00 91.75 83 PHE A C 1
ATOM 651 O O . PHE A 1 83 ? -4.198 0.311 13.078 1.00 91.75 83 PHE A O 1
ATOM 658 N N . LYS A 1 84 ? -3.337 0.687 15.119 1.00 90.75 84 LYS A N 1
ATOM 659 C CA . LYS A 1 84 ? -1.941 0.454 14.717 1.00 90.75 84 LYS A CA 1
ATOM 660 C C . LYS A 1 84 ? -1.730 -0.970 14.212 1.00 90.75 84 LYS A C 1
ATOM 662 O O . LYS A 1 84 ? -1.122 -1.134 13.159 1.00 90.75 84 LYS A O 1
ATOM 667 N N . SER A 1 85 ? -2.245 -1.971 14.928 1.00 93.25 85 SER A N 1
ATOM 668 C CA . SER A 1 85 ? -2.168 -3.376 14.509 1.00 93.25 85 SER A CA 1
ATOM 669 C C . SER A 1 85 ? -2.829 -3.579 13.141 1.00 93.25 85 SER A C 1
ATOM 671 O O . SER A 1 85 ? -2.231 -4.158 12.233 1.00 93.25 85 SER A O 1
ATOM 673 N N . ASP A 1 86 ? -4.024 -3.021 12.937 1.00 95.62 86 ASP A N 1
ATOM 674 C CA . ASP A 1 86 ? -4.742 -3.125 11.667 1.00 95.62 86 ASP A CA 1
ATOM 675 C C . ASP A 1 86 ? -4.043 -2.400 10.514 1.00 95.62 86 ASP A C 1
ATOM 677 O O . ASP A 1 86 ? -3.933 -2.947 9.415 1.00 95.62 86 ASP A O 1
ATOM 681 N N . PHE A 1 87 ? -3.546 -1.190 10.776 1.00 95.44 87 PHE A N 1
ATOM 682 C CA . PHE A 1 87 ? -2.825 -0.369 9.812 1.00 95.44 87 PHE A CA 1
ATOM 683 C C . PHE A 1 87 ? -1.535 -1.050 9.346 1.00 95.44 87 PHE A C 1
ATOM 685 O O . PHE A 1 87 ? -1.302 -1.143 8.144 1.00 95.44 87 PHE A O 1
ATOM 692 N N . ILE A 1 88 ? -0.734 -1.581 10.276 1.00 95.44 88 ILE A N 1
ATOM 693 C CA . ILE A 1 88 ? 0.533 -2.266 9.965 1.00 95.44 88 ILE A CA 1
ATOM 694 C C . ILE A 1 88 ? 0.288 -3.592 9.235 1.00 95.44 88 ILE A C 1
ATOM 696 O O . ILE A 1 88 ? 1.093 -3.990 8.400 1.00 95.44 88 ILE A O 1
ATOM 700 N N . SER A 1 89 ? -0.854 -4.237 9.478 1.00 97.25 89 SER A N 1
ATOM 701 C CA . SER A 1 89 ? -1.241 -5.461 8.769 1.00 97.25 89 SER A CA 1
ATOM 702 C C . SER A 1 89 ? -1.613 -5.227 7.298 1.00 97.25 89 SER A C 1
ATOM 704 O O . SER A 1 89 ? -1.817 -6.189 6.557 1.00 97.25 89 SER A O 1
ATOM 706 N N . ARG A 1 90 ? -1.777 -3.976 6.842 1.00 97.69 90 ARG A N 1
ATOM 707 C CA . ARG A 1 90 ? -2.104 -3.706 5.435 1.00 97.69 90 ARG A CA 1
ATOM 708 C C . ARG A 1 90 ? -0.867 -3.905 4.563 1.00 97.69 90 ARG A C 1
ATOM 710 O O . ARG A 1 90 ? 0.207 -3.393 4.862 1.00 97.69 90 ARG A O 1
ATOM 717 N N . ILE A 1 91 ? -1.036 -4.611 3.445 1.00 98.00 91 ILE A N 1
ATOM 718 C CA . ILE A 1 91 ? 0.049 -4.843 2.486 1.00 98.00 91 ILE A CA 1
ATOM 719 C C . ILE A 1 91 ? 0.450 -3.505 1.864 1.00 98.00 91 ILE A C 1
ATOM 721 O O . ILE A 1 91 ? -0.293 -2.924 1.073 1.00 98.00 91 ILE A O 1
ATOM 725 N N . TRP A 1 92 ? 1.639 -3.029 2.223 1.00 97.56 92 TRP A N 1
ATOM 726 C CA . TRP A 1 92 ? 2.193 -1.783 1.715 1.00 97.56 92 TRP A CA 1
ATOM 727 C C . TRP A 1 92 ? 3.111 -2.049 0.524 1.00 97.56 92 TRP A C 1
ATOM 729 O O . TRP A 1 92 ? 4.096 -2.783 0.623 1.00 97.56 92 TRP A O 1
ATOM 739 N N . MET A 1 93 ? 2.791 -1.438 -0.616 1.00 97.31 93 MET A N 1
ATOM 740 C CA . MET A 1 93 ? 3.603 -1.529 -1.826 1.00 97.31 93 MET A CA 1
ATOM 741 C C . MET A 1 93 ? 4.137 -0.155 -2.202 1.00 97.31 93 MET A C 1
ATOM 743 O O . MET A 1 93 ? 3.390 0.805 -2.368 1.00 97.31 93 MET A O 1
ATOM 747 N N . THR A 1 94 ? 5.452 -0.079 -2.349 1.00 95.81 94 THR A N 1
ATOM 748 C CA . THR A 1 94 ? 6.195 1.134 -2.684 1.00 95.81 94 THR A CA 1
ATOM 749 C C . THR A 1 94 ? 6.914 0.968 -4.012 1.00 95.81 94 THR A C 1
ATOM 751 O O . THR A 1 94 ? 6.953 -0.127 -4.580 1.00 95.81 94 THR A O 1
ATOM 754 N N . TYR A 1 95 ? 7.508 2.058 -4.498 1.00 96.31 95 TYR A N 1
ATOM 755 C CA . TYR A 1 95 ? 8.414 1.991 -5.634 1.00 96.31 95 TYR A CA 1
ATOM 756 C C . TYR A 1 95 ? 9.517 0.955 -5.416 1.00 96.31 95 TYR A C 1
ATOM 758 O O . TYR A 1 95 ? 10.057 0.803 -4.317 1.00 96.31 95 TYR A O 1
ATOM 766 N N . ARG A 1 96 ? 9.891 0.281 -6.497 1.00 96.31 96 ARG A N 1
ATOM 767 C CA . ARG A 1 96 ? 10.978 -0.686 -6.563 1.00 96.31 96 ARG A CA 1
ATOM 768 C C . ARG A 1 96 ? 11.953 -0.281 -7.656 1.00 96.31 96 ARG A C 1
ATOM 770 O O . ARG A 1 96 ? 11.620 0.430 -8.602 1.00 96.31 96 ARG A O 1
ATOM 777 N N . ARG A 1 97 ? 13.182 -0.735 -7.477 1.00 93.00 97 ARG A N 1
ATOM 778 C CA . ARG A 1 97 ? 14.315 -0.528 -8.372 1.00 93.00 97 ARG A CA 1
ATOM 779 C C . ARG A 1 97 ? 14.969 -1.880 -8.590 1.00 93.00 97 ARG A C 1
ATOM 781 O O . ARG A 1 97 ? 14.779 -2.775 -7.770 1.00 93.00 97 ARG A O 1
ATOM 788 N N . GLU A 1 98 ? 15.726 -1.990 -9.671 1.00 94.62 98 GLU A N 1
ATOM 789 C CA . GLU A 1 98 ? 16.510 -3.184 -9.997 1.00 94.62 98 GLU A CA 1
ATOM 790 C C . GLU A 1 98 ? 15.643 -4.439 -10.190 1.00 94.62 98 GLU A C 1
ATOM 792 O O . GLU A 1 98 ? 16.120 -5.563 -10.059 1.00 94.62 98 GLU A O 1
ATOM 797 N N . PHE A 1 99 ? 14.363 -4.262 -10.543 1.00 95.50 99 PHE A N 1
ATOM 798 C CA . PHE A 1 99 ? 13.564 -5.381 -11.029 1.00 95.50 99 PHE A CA 1
ATOM 799 C C . PHE A 1 99 ? 13.993 -5.750 -12.459 1.00 95.50 99 PHE A C 1
ATOM 801 O O . PHE A 1 99 ? 14.466 -4.872 -13.193 1.00 95.50 99 PHE A O 1
ATOM 808 N N . PRO A 1 100 ? 13.827 -7.024 -12.872 1.00 97.00 100 PRO A N 1
ATOM 809 C CA . PRO A 1 100 ? 14.101 -7.451 -14.239 1.00 97.00 100 PRO A CA 1
ATOM 810 C C . PRO A 1 100 ? 13.404 -6.548 -15.251 1.00 97.00 100 PRO A C 1
ATOM 812 O O . PRO A 1 100 ? 12.257 -6.155 -15.039 1.00 97.00 100 PRO A O 1
ATOM 815 N N . THR A 1 101 ? 14.089 -6.223 -16.344 1.00 95.19 101 THR A N 1
ATOM 816 C CA . THR A 1 101 ? 13.557 -5.309 -17.352 1.00 95.19 101 THR A CA 1
ATOM 817 C C . THR A 1 101 ? 12.177 -5.758 -17.825 1.00 95.19 101 THR A C 1
ATOM 819 O O . THR A 1 101 ? 11.993 -6.906 -18.232 1.00 95.19 101 THR A O 1
ATOM 822 N N . ILE A 1 102 ? 11.203 -4.847 -17.772 1.00 93.69 102 ILE A N 1
ATOM 823 C CA . ILE A 1 102 ? 9.843 -5.140 -18.233 1.00 93.69 102 ILE A CA 1
ATOM 824 C C . ILE A 1 102 ? 9.897 -5.379 -19.744 1.00 93.69 102 ILE A C 1
ATOM 826 O O . ILE A 1 102 ? 10.430 -4.543 -20.480 1.00 93.69 102 ILE A O 1
ATOM 830 N N . SER A 1 103 ? 9.346 -6.509 -20.194 1.00 94.62 103 SER A N 1
ATOM 831 C CA . SER A 1 103 ? 9.337 -6.922 -21.599 1.00 94.62 103 SER A CA 1
ATOM 832 C C . SER A 1 103 ? 8.874 -5.787 -22.517 1.00 94.62 103 SER A C 1
ATOM 834 O O . SER A 1 103 ? 7.821 -5.195 -22.297 1.00 94.62 103 SER A O 1
ATOM 836 N N . GLY A 1 104 ? 9.673 -5.480 -23.542 1.00 93.56 104 GLY A N 1
ATOM 837 C CA . GLY A 1 104 ? 9.386 -4.393 -24.486 1.00 93.56 104 GLY A CA 1
ATOM 838 C C . GLY A 1 104 ? 9.738 -2.984 -23.989 1.00 93.56 104 GLY A C 1
ATOM 839 O O . GLY A 1 104 ? 9.342 -2.008 -24.617 1.00 93.56 104 GLY A O 1
ATOM 840 N N . SER A 1 105 ? 10.479 -2.849 -22.886 1.00 92.44 105 SER A N 1
ATOM 841 C CA . SER A 1 105 ? 10.951 -1.558 -22.369 1.00 92.44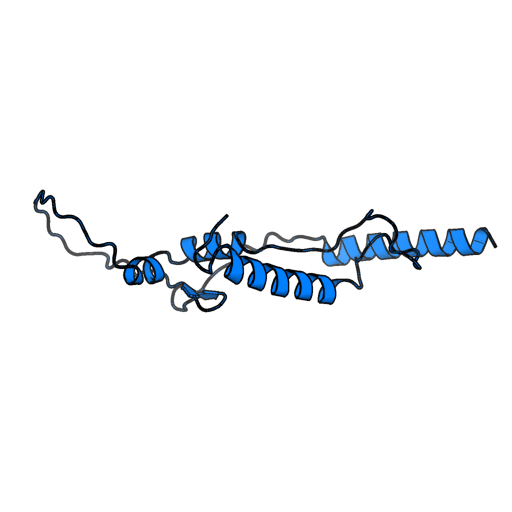 105 SER A CA 1
ATOM 842 C C . SER A 1 105 ? 12.412 -1.625 -21.906 1.00 92.44 105 SER A C 1
ATOM 844 O O . SER A 1 105 ? 13.015 -2.692 -21.898 1.00 92.44 105 SER A O 1
ATOM 846 N N . ALA A 1 106 ? 12.967 -0.490 -21.471 1.00 93.06 106 ALA A N 1
ATOM 847 C CA . ALA A 1 106 ? 14.238 -0.418 -20.739 1.00 93.06 106 ALA A CA 1
ATOM 848 C C . ALA A 1 106 ? 14.037 -0.159 -19.229 1.00 93.06 106 ALA A C 1
ATOM 850 O O . ALA A 1 106 ? 14.989 0.146 -18.509 1.00 93.06 106 ALA A O 1
ATOM 851 N N . PHE A 1 107 ? 12.797 -0.240 -18.729 1.00 91.94 107 PHE A N 1
ATOM 852 C CA . PHE A 1 107 ? 12.484 0.115 -17.348 1.00 91.94 107 PHE A CA 1
ATOM 853 C C . PHE A 1 107 ? 12.868 -0.997 -16.372 1.00 91.94 107 PHE A C 1
ATOM 855 O O . PHE A 1 107 ? 12.430 -2.139 -16.498 1.00 91.94 107 PHE A O 1
ATOM 862 N N . THR A 1 108 ? 13.639 -0.617 -15.354 1.00 94.94 108 THR A N 1
ATOM 863 C CA . THR A 1 108 ? 14.033 -1.447 -14.197 1.00 94.94 108 THR A CA 1
ATOM 864 C C . THR A 1 108 ? 13.643 -0.798 -12.864 1.00 94.94 108 THR A C 1
ATOM 866 O O . THR A 1 108 ? 14.028 -1.248 -11.786 1.00 94.94 108 THR A O 1
ATOM 869 N N . THR A 1 109 ? 12.911 0.315 -12.924 1.00 94.56 109 THR A N 1
ATOM 870 C CA . THR A 1 109 ? 12.403 1.053 -11.768 1.00 94.56 109 THR A CA 1
ATOM 871 C C . THR A 1 109 ? 11.050 1.659 -12.092 1.00 94.56 109 THR A C 1
ATOM 873 O O . THR A 1 109 ? 10.839 2.126 -13.212 1.00 94.56 109 THR A O 1
ATOM 876 N N . ASP A 1 110 ? 10.156 1.682 -11.106 1.00 95.25 110 ASP A N 1
ATOM 877 C CA . ASP A 1 110 ? 8.875 2.383 -11.185 1.00 95.25 110 ASP A CA 1
ATOM 878 C C . ASP A 1 110 ? 8.875 3.728 -10.440 1.00 95.25 110 ASP A C 1
ATOM 880 O O . ASP A 1 110 ? 7.850 4.406 -10.343 1.00 95.25 110 ASP A O 1
ATOM 884 N N . CYS A 1 111 ? 10.037 4.169 -9.945 1.00 93.69 111 CYS A N 1
ATOM 885 C CA . CYS A 1 111 ? 10.186 5.480 -9.317 1.00 93.69 111 CYS A CA 1
ATOM 886 C C . CYS A 1 111 ? 9.821 6.613 -10.288 1.00 93.69 111 CYS A C 1
ATOM 888 O O . CYS A 1 111 ? 10.471 6.798 -11.315 1.00 93.69 111 CYS A O 1
ATOM 890 N N . GLY A 1 112 ? 8.828 7.419 -9.911 1.00 91.31 112 GLY A N 1
ATOM 891 C CA . GLY A 1 112 ? 8.397 8.599 -10.667 1.00 91.31 112 GLY A CA 1
ATOM 892 C C . GLY A 1 112 ? 7.214 8.365 -11.610 1.00 91.31 112 GLY A C 1
ATOM 893 O O . GLY A 1 112 ? 6.626 9.344 -12.053 1.00 91.31 112 GLY A O 1
ATOM 894 N N . TRP A 1 113 ? 6.819 7.112 -11.866 1.00 93.12 113 TRP A N 1
ATOM 895 C CA . TRP A 1 113 ? 5.669 6.792 -12.730 1.00 93.12 113 TRP A CA 1
ATOM 896 C C . TRP A 1 113 ? 4.745 5.697 -12.172 1.00 93.12 113 TRP A C 1
ATOM 898 O O . TRP A 1 113 ? 3.577 5.623 -12.543 1.00 93.12 113 TRP A O 1
ATOM 908 N N . GLY A 1 114 ? 5.220 4.871 -11.237 1.00 95.38 114 GLY A N 1
ATOM 909 C CA . GLY A 1 114 ? 4.488 3.715 -10.718 1.00 95.38 114 GLY A CA 1
ATOM 910 C C . GLY A 1 114 ? 3.456 3.995 -9.625 1.00 95.38 114 GLY A C 1
ATOM 911 O O . GLY A 1 114 ? 2.845 3.049 -9.140 1.00 95.38 114 GLY A O 1
ATOM 912 N N . CYS A 1 115 ? 3.241 5.242 -9.188 1.00 96.31 115 CYS A N 1
ATOM 913 C CA . CYS A 1 115 ? 2.466 5.515 -7.965 1.00 96.31 115 CYS A CA 1
ATOM 914 C C . CYS A 1 115 ? 1.032 4.984 -8.042 1.00 96.31 115 CYS A C 1
ATOM 916 O O . CYS A 1 115 ? 0.578 4.305 -7.124 1.00 96.31 115 CYS A O 1
ATOM 918 N N . MET A 1 116 ? 0.342 5.232 -9.157 1.00 97.94 116 MET A N 1
ATOM 919 C CA . MET A 1 116 ? -1.009 4.718 -9.373 1.00 97.94 116 MET A CA 1
ATOM 920 C C . MET A 1 116 ? -1.039 3.193 -9.457 1.00 97.94 116 MET A C 1
ATOM 922 O O . MET A 1 116 ? -1.956 2.577 -8.918 1.00 97.94 116 MET A O 1
ATOM 926 N N . LEU A 1 117 ? -0.024 2.578 -10.072 1.00 97.25 117 LEU A N 1
ATOM 927 C CA . LEU A 1 117 ? 0.091 1.121 -10.144 1.00 97.25 117 LEU A CA 1
ATOM 928 C C . LEU A 1 117 ? 0.254 0.521 -8.745 1.00 97.25 117 LEU A C 1
ATOM 930 O O . LEU A 1 117 ? -0.455 -0.421 -8.405 1.00 97.25 117 LEU A O 1
ATOM 934 N N . ARG A 1 118 ? 1.114 1.099 -7.897 1.00 97.75 118 ARG A N 1
ATOM 935 C CA . ARG A 1 118 ? 1.288 0.662 -6.503 1.00 97.75 118 ARG A CA 1
ATOM 936 C C . ARG A 1 118 ? 0.016 0.838 -5.679 1.00 97.75 118 ARG A C 1
ATOM 938 O O . ARG A 1 118 ? -0.355 -0.079 -4.953 1.00 97.75 118 ARG A O 1
ATOM 945 N N . SER A 1 119 ? -0.700 1.950 -5.840 1.00 97.88 119 SER A N 1
ATOM 946 C CA . SER A 1 119 ? -2.007 2.152 -5.198 1.00 97.88 119 SER A CA 1
ATOM 947 C C . SER A 1 119 ? -3.041 1.112 -5.640 1.00 97.88 119 SER A C 1
ATOM 949 O O . SER A 1 119 ? -3.733 0.543 -4.796 1.00 97.88 119 SER A O 1
ATOM 951 N N . GLY A 1 120 ? -3.105 0.801 -6.939 1.00 98.62 120 GLY A N 1
ATOM 952 C CA . GLY A 1 120 ? -3.968 -0.256 -7.471 1.00 98.62 120 GLY A CA 1
ATOM 953 C C . GLY A 1 120 ? -3.606 -1.640 -6.929 1.00 98.62 120 GLY A C 1
ATOM 954 O O . GLY A 1 120 ? -4.490 -2.387 -6.511 1.00 98.62 120 GLY A O 1
ATOM 955 N N . GLN A 1 121 ? -2.310 -1.957 -6.847 1.00 98.62 121 GLN A N 1
ATOM 956 C CA . GLN A 1 121 ? -1.835 -3.201 -6.243 1.00 98.62 121 GLN A CA 1
ATOM 957 C C . GLN A 1 121 ? -2.217 -3.305 -4.761 1.00 98.62 121 GLN A C 1
ATOM 959 O O . GLN A 1 121 ? -2.669 -4.365 -4.341 1.00 98.62 121 GLN A O 1
ATOM 964 N N . MET A 1 122 ? -2.094 -2.228 -3.975 1.00 98.56 122 MET A N 1
ATOM 965 C CA . MET A 1 122 ? -2.520 -2.218 -2.567 1.00 98.56 122 MET A CA 1
ATOM 966 C C . MET A 1 122 ? -4.034 -2.416 -2.423 1.00 98.56 122 MET A C 1
ATOM 968 O O . MET A 1 122 ? -4.473 -3.171 -1.557 1.00 98.56 122 MET A O 1
ATOM 972 N N . MET A 1 123 ? -4.837 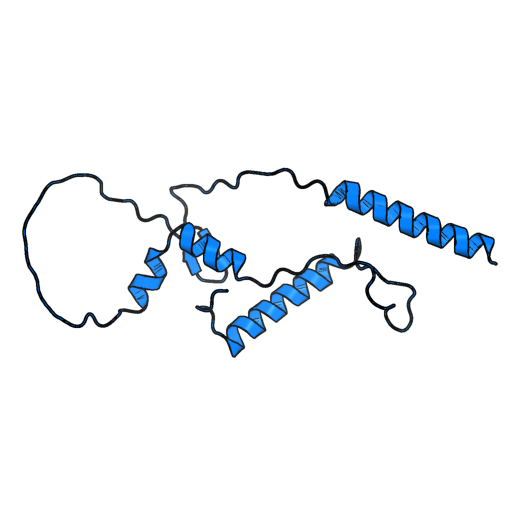-1.788 -3.288 1.00 98.38 123 MET A N 1
ATOM 973 C CA . MET A 1 123 ? -6.293 -1.959 -3.289 1.00 98.38 123 MET A CA 1
ATOM 974 C C . MET A 1 123 ? -6.694 -3.404 -3.623 1.00 98.38 123 MET A C 1
ATOM 976 O O . MET A 1 123 ? -7.510 -3.993 -2.913 1.00 98.38 123 MET A O 1
ATOM 980 N N . LEU A 1 124 ? -6.085 -4.002 -4.653 1.00 98.69 124 LEU A N 1
ATOM 981 C CA . LEU A 1 124 ? -6.316 -5.403 -5.010 1.00 98.69 124 LEU A CA 1
ATOM 982 C C . LEU A 1 124 ? -5.828 -6.351 -3.909 1.00 98.69 124 LEU A C 1
ATOM 984 O O . LEU A 1 124 ? -6.553 -7.260 -3.519 1.00 98.69 124 LEU A O 1
ATOM 988 N N . ALA A 1 125 ? -4.635 -6.120 -3.361 1.00 98.56 125 ALA A N 1
ATOM 989 C CA . ALA A 1 125 ? -4.094 -6.912 -2.262 1.00 98.56 125 ALA A CA 1
ATOM 990 C C . ALA A 1 125 ? -5.020 -6.876 -1.037 1.00 98.56 125 ALA A C 1
ATOM 992 O O . ALA A 1 125 ? -5.277 -7.915 -0.436 1.00 98.56 125 ALA A O 1
ATOM 993 N N . GLN A 1 126 ? -5.595 -5.715 -0.710 1.00 98.50 126 GLN A N 1
ATOM 994 C CA . GLN A 1 126 ? -6.584 -5.599 0.359 1.00 98.50 126 GLN A CA 1
ATOM 995 C C . GLN A 1 126 ? -7.862 -6.397 0.064 1.00 98.50 126 GLN A C 1
ATOM 997 O O . GLN A 1 126 ? -8.401 -7.027 0.976 1.00 98.50 126 GLN A O 1
A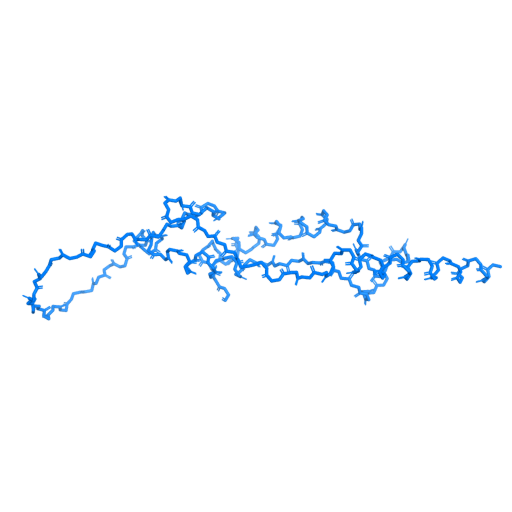TOM 1002 N N . ALA A 1 127 ? -8.344 -6.399 -1.182 1.00 98.56 127 ALA A N 1
ATOM 1003 C CA . ALA A 1 127 ? -9.487 -7.220 -1.579 1.00 98.56 127 ALA A CA 1
ATOM 1004 C C . ALA A 1 127 ? -9.184 -8.720 -1.427 1.00 98.56 127 ALA A C 1
ATOM 1006 O O . ALA A 1 127 ? -9.998 -9.450 -0.864 1.00 98.56 127 ALA A O 1
ATOM 1007 N N . LEU A 1 128 ? -7.991 -9.163 -1.840 1.00 98.62 128 LEU A N 1
ATOM 1008 C CA . LEU A 1 128 ? -7.542 -10.551 -1.689 1.00 98.62 128 LEU A CA 1
ATOM 1009 C C . LEU A 1 128 ? -7.397 -10.944 -0.212 1.00 98.62 128 LEU A C 1
ATOM 1011 O O . LEU A 1 128 ? -7.863 -12.009 0.179 1.00 98.62 128 LEU A O 1
ATOM 1015 N N . VAL A 1 129 ? -6.836 -10.071 0.631 1.00 98.38 129 VAL A N 1
ATOM 1016 C CA . VAL A 1 129 ? -6.783 -10.283 2.089 1.00 98.38 129 VAL A CA 1
ATOM 1017 C C . VAL A 1 129 ? -8.192 -10.435 2.661 1.00 98.38 129 VAL A C 1
ATOM 1019 O O . VAL A 1 129 ? -8.447 -11.377 3.404 1.00 98.38 129 VAL A O 1
ATOM 1022 N N . CYS A 1 130 ? -9.132 -9.558 2.295 1.00 97.88 130 CYS A N 1
ATOM 1023 C CA . CYS A 1 130 ? -10.521 -9.684 2.738 1.00 97.88 130 CYS A CA 1
ATOM 1024 C C . CYS A 1 130 ? -11.173 -10.989 2.264 1.00 97.88 130 CYS A C 1
ATOM 1026 O O . CYS A 1 130 ? -11.908 -11.596 3.036 1.00 97.88 130 CYS A O 1
ATOM 1028 N N . HIS A 1 131 ? -10.912 -11.407 1.025 1.00 98.19 131 HIS A N 1
ATOM 1029 C CA . HIS A 1 131 ? -11.511 -12.599 0.431 1.00 98.19 131 HIS A CA 1
ATOM 1030 C C . HIS A 1 131 ? -10.973 -13.900 1.043 1.00 98.19 131 HIS A C 1
ATOM 1032 O O . HIS A 1 131 ? -11.759 -14.787 1.356 1.00 98.19 131 HIS A O 1
ATOM 1038 N N . PHE A 1 132 ? -9.656 -14.004 1.243 1.00 98.50 132 PHE A N 1
ATOM 1039 C CA . PHE A 1 132 ? -9.015 -15.247 1.687 1.00 98.50 132 PHE A CA 1
ATOM 1040 C C . PHE A 1 132 ? -8.770 -15.331 3.197 1.00 98.50 132 PHE A C 1
ATOM 1042 O O . PHE A 1 132 ? -8.812 -16.423 3.753 1.00 98.50 132 PHE A O 1
ATOM 1049 N N . LEU A 1 133 ? -8.494 -14.207 3.866 1.00 98.06 133 LEU A N 1
ATOM 1050 C CA . LEU A 1 133 ? -8.124 -14.168 5.292 1.00 98.06 133 LEU A CA 1
ATOM 1051 C C . LEU A 1 133 ? -9.197 -13.496 6.164 1.00 98.06 133 LEU A C 1
ATOM 1053 O O . LEU A 1 133 ? -9.208 -13.653 7.384 1.00 98.06 133 LEU A O 1
ATOM 1057 N N . GLY A 1 134 ? -10.109 -12.741 5.547 1.00 97.06 134 GLY A N 1
ATOM 1058 C CA . GLY A 1 134 ? -11.140 -11.971 6.235 1.00 97.06 134 GLY A CA 1
ATOM 1059 C C . GLY A 1 134 ? -10.647 -10.621 6.773 1.00 97.06 134 GLY A C 1
ATOM 1060 O O . GLY A 1 134 ? -9.467 -10.388 7.032 1.00 97.06 134 GLY A O 1
ATOM 1061 N N . ARG A 1 135 ? -11.583 -9.686 6.993 1.00 96.12 135 ARG A N 1
ATOM 1062 C CA . ARG A 1 135 ? -11.278 -8.318 7.469 1.00 96.12 135 ARG A CA 1
ATOM 1063 C C . ARG A 1 135 ? -10.643 -8.279 8.871 1.00 96.12 135 ARG A C 1
ATOM 1065 O O . ARG A 1 135 ? -9.937 -7.316 9.196 1.00 96.12 135 ARG A O 1
ATOM 1072 N N . SER A 1 136 ? -10.899 -9.298 9.693 1.00 95.00 136 SER A N 1
ATOM 1073 C CA . SER A 1 136 ? -10.345 -9.443 11.047 1.00 95.00 136 SER A CA 1
ATOM 1074 C C . SER A 1 136 ? -8.888 -9.898 11.075 1.00 95.00 136 SER A C 1
ATOM 1076 O O . SER A 1 136 ? -8.262 -9.749 12.116 1.00 95.00 136 SER A O 1
ATOM 1078 N N . TRP A 1 137 ? -8.331 -10.391 9.965 1.00 96.81 137 TRP A N 1
ATOM 1079 C CA . TRP A 1 137 ? -6.946 -10.859 9.928 1.00 96.81 137 TRP A CA 1
ATOM 1080 C C . TRP A 1 137 ? -5.935 -9.743 10.234 1.00 96.81 137 TRP A C 1
ATOM 1082 O O . TRP A 1 137 ? -6.099 -8.598 9.785 1.00 96.81 137 TRP A O 1
ATOM 1092 N N . ARG A 1 138 ? -4.897 -10.092 10.998 1.00 95.19 138 ARG A N 1
ATOM 1093 C CA . ARG A 1 138 ? -3.761 -9.249 11.390 1.00 95.19 138 ARG A CA 1
ATOM 1094 C C . ARG A 1 138 ? -2.454 -10.022 11.165 1.00 95.19 138 ARG A C 1
ATOM 1096 O O . ARG A 1 138 ? -2.469 -11.245 11.297 1.00 95.19 138 ARG A O 1
ATOM 1103 N N . TRP A 1 139 ? -1.384 -9.313 10.800 1.00 93.69 139 TRP A N 1
ATOM 1104 C CA . TRP A 1 139 ? -0.025 -9.851 10.634 1.00 93.69 139 TRP A CA 1
ATOM 1105 C C . TRP A 1 139 ? 0.761 -9.784 11.942 1.00 93.69 139 TRP A C 1
ATOM 1107 O O . TRP A 1 139 ? 0.601 -8.766 12.658 1.00 93.69 139 TRP A O 1
#

Secondary structure (DSSP, 8-state):
-HHHHHHHHHHHHHHHHHHHHHHH----------SSSPEEETTEEE------------------------HHHHHHS-HHHHHHHHHHTS------BSPPPPTTS---B-TTT-HHHHHHHHHHHHHHHHHHT-TT---

Organism: NCBI:txid2847483

InterPro domains:
  IPR005078 Peptidase C54 [PTHR22624] (10-139)
  IPR038765 Papain-like cysteine peptidase superfamily [SSF54001] (18-139)
  IPR046792 Peptidase C54, catalytic domain [PF03416] (81-139)

Radius of gyration: 24.38 Å; chains: 1; bounding box: 47×35×78 Å

pLDDT: mean 77.92, std 20.53, range [33.28, 98.69]